Protein AF-A0A2W6B687-F1 (afdb_monomer)

Mean predicted aligned error: 16.8 Å

Sequence (85 aa):
MAGPKHPRVQYRCSFCGKSQDQVHGLIAGPGGVYICDECIELCREIIAEELSASAAKRPQIPKVPNTSAGHGTAESAGSSGGRGI

Structure (mmCIF, N/CA/C/O backbone):
data_AF-A0A2W6B687-F1
#
_entry.id   AF-A0A2W6B687-F1
#
loop_
_atom_site.group_PDB
_atom_site.id
_atom_site.type_symbol
_atom_site.label_atom_id
_atom_site.label_alt_id
_atom_site.label_comp_id
_atom_site.label_asym_id
_atom_site.label_entity_id
_atom_site.label_seq_id
_atom_site.pdbx_PDB_ins_code
_atom_site.Cartn_x
_atom_site.Cartn_y
_atom_site.Cartn_z
_atom_site.occupancy
_atom_site.B_iso_or_equiv
_atom_site.auth_seq_id
_atom_site.auth_comp_id
_atom_site.auth_asym_id
_atom_site.auth_atom_id
_atom_site.pdbx_PDB_model_num
ATOM 1 N N . MET A 1 1 ? 12.939 -20.648 -33.784 1.00 53.97 1 MET A N 1
ATOM 2 C CA . MET A 1 1 ? 13.001 -19.170 -33.813 1.00 53.97 1 MET A CA 1
ATOM 3 C C . MET A 1 1 ? 12.577 -18.667 -32.437 1.00 53.97 1 MET A C 1
ATOM 5 O O . MET A 1 1 ? 11.425 -18.856 -32.076 1.00 53.97 1 MET A O 1
ATOM 9 N N . ALA A 1 2 ? 13.506 -18.172 -31.614 1.00 57.28 2 ALA A N 1
ATOM 10 C CA . ALA A 1 2 ? 13.193 -17.692 -30.265 1.00 57.28 2 ALA A CA 1
ATOM 11 C C . ALA A 1 2 ? 12.689 -16.241 -30.348 1.00 57.28 2 ALA A C 1
ATOM 13 O O . ALA A 1 2 ? 13.407 -15.375 -30.837 1.00 57.28 2 ALA A O 1
ATOM 14 N N . GLY A 1 3 ? 11.441 -16.007 -29.932 1.00 54.00 3 GLY A N 1
ATOM 15 C CA . GLY A 1 3 ? 10.802 -14.688 -29.944 1.00 54.00 3 GLY A CA 1
ATOM 16 C C . GLY A 1 3 ? 11.462 -13.671 -28.998 1.00 54.00 3 GLY A C 1
ATOM 17 O O . GLY A 1 3 ? 12.268 -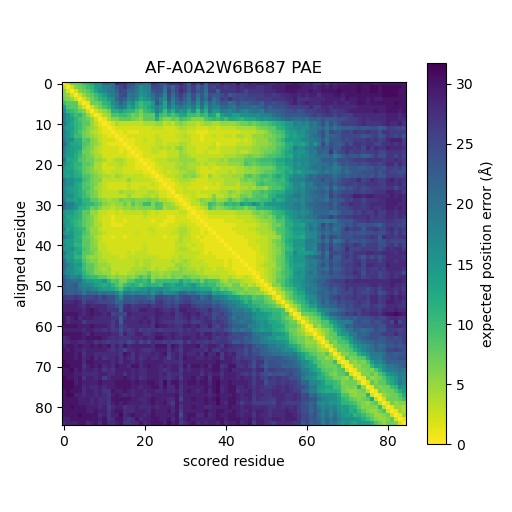14.052 -28.143 1.00 54.00 3 GLY A O 1
ATOM 18 N N . PRO A 1 4 ? 11.118 -12.376 -29.129 1.00 64.75 4 PRO A N 1
ATOM 19 C CA . PRO A 1 4 ? 11.715 -11.303 -28.345 1.00 64.75 4 PRO A CA 1
ATOM 20 C C . PRO A 1 4 ? 11.338 -11.476 -26.872 1.00 64.75 4 PRO A C 1
ATOM 22 O O . PRO A 1 4 ? 10.183 -11.316 -26.475 1.00 64.75 4 PRO A O 1
ATOM 25 N N . LYS A 1 5 ? 12.319 -11.838 -26.042 1.00 54.22 5 LYS A N 1
ATOM 26 C CA . LYS A 1 5 ? 12.141 -11.901 -24.592 1.00 54.22 5 LYS A CA 1
ATOM 27 C C . LYS A 1 5 ? 12.094 -10.470 -24.072 1.00 54.22 5 LYS A C 1
ATOM 29 O O . LYS A 1 5 ? 13.130 -9.840 -23.892 1.00 54.22 5 LYS A O 1
ATOM 34 N N . HIS A 1 6 ? 10.880 -9.957 -23.886 1.00 65.12 6 HIS A N 1
ATOM 35 C CA . HIS A 1 6 ? 10.645 -8.698 -23.190 1.00 65.12 6 HIS A CA 1
ATOM 36 C C . HIS A 1 6 ? 11.425 -8.722 -21.864 1.00 65.12 6 HIS A C 1
ATOM 38 O O . HIS A 1 6 ? 11.293 -9.710 -21.130 1.00 65.12 6 HIS A O 1
ATOM 44 N N . PRO A 1 7 ? 12.252 -7.707 -21.554 1.00 58.03 7 PRO A N 1
ATOM 45 C CA . PRO A 1 7 ? 12.906 -7.622 -20.257 1.00 58.03 7 PRO A CA 1
ATOM 46 C C . PRO A 1 7 ? 11.800 -7.513 -19.208 1.00 58.03 7 PRO A C 1
ATOM 48 O O . PRO A 1 7 ? 11.120 -6.497 -19.106 1.00 58.03 7 PRO A O 1
ATOM 51 N N . ARG A 1 8 ? 11.547 -8.613 -18.496 1.00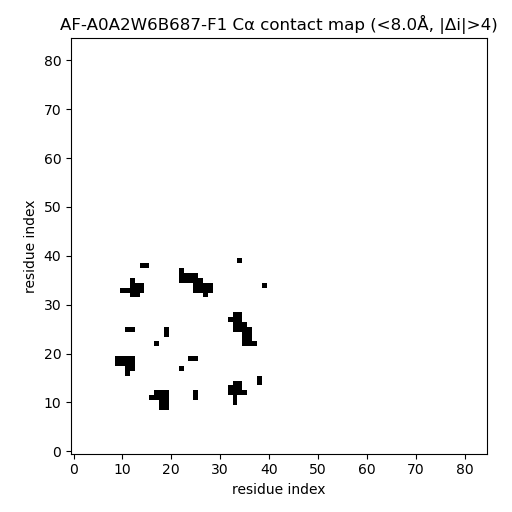 64.50 8 ARG A N 1
ATOM 52 C CA . ARG A 1 8 ? 10.494 -8.719 -17.483 1.00 64.50 8 ARG A CA 1
ATOM 53 C C . ARG A 1 8 ? 10.900 -7.795 -16.337 1.00 64.50 8 ARG A C 1
ATOM 55 O O . ARG A 1 8 ? 11.701 -8.193 -15.493 1.00 64.50 8 ARG A O 1
ATOM 62 N N . VAL A 1 9 ? 10.423 -6.551 -16.348 1.00 67.56 9 VAL A N 1
ATOM 63 C CA . VAL A 1 9 ?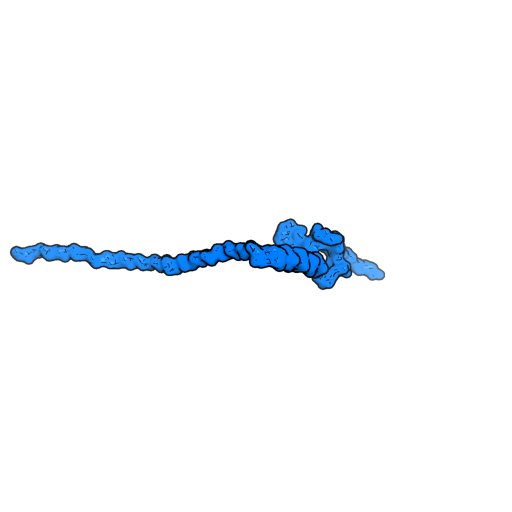 10.597 -5.629 -15.224 1.00 67.56 9 VAL A CA 1
ATOM 64 C C . VAL A 1 9 ? 9.898 -6.273 -14.033 1.00 67.56 9 VAL A C 1
ATOM 66 O O . VAL A 1 9 ? 8.676 -6.346 -13.970 1.00 67.56 9 VAL A O 1
ATOM 69 N N . GLN A 1 10 ? 10.698 -6.851 -13.140 1.00 77.50 10 GLN A N 1
ATOM 70 C CA . GLN A 1 10 ? 10.212 -7.602 -11.993 1.00 77.50 10 GLN A CA 1
ATOM 71 C C . GLN A 1 10 ? 9.857 -6.620 -10.883 1.00 77.50 10 GLN A C 1
ATOM 73 O O . GLN A 1 10 ? 10.712 -6.254 -10.075 1.00 77.50 10 GLN A O 1
ATOM 78 N N . TYR A 1 11 ? 8.601 -6.182 -10.858 1.00 86.94 11 TYR A N 1
ATOM 79 C CA . TYR A 1 11 ? 8.075 -5.398 -9.747 1.00 86.94 11 TYR A CA 1
ATOM 80 C C . TYR A 1 11 ? 8.010 -6.266 -8.490 1.00 86.94 11 TYR A C 1
ATOM 82 O O . TYR A 1 11 ? 7.570 -7.418 -8.540 1.00 86.94 11 TYR A O 1
ATOM 90 N N . ARG A 1 12 ? 8.490 -5.722 -7.370 1.00 91.94 12 ARG A N 1
ATOM 91 C CA . ARG A 1 12 ? 8.568 -6.421 -6.084 1.00 91.94 12 ARG A CA 1
ATOM 92 C C . ARG A 1 12 ? 7.916 -5.593 -4.998 1.00 91.94 12 ARG A C 1
ATOM 94 O O . ARG A 1 12 ? 8.120 -4.384 -4.956 1.00 91.94 12 ARG A O 1
ATOM 101 N N . CYS A 1 13 ? 7.185 -6.254 -4.110 1.00 93.94 13 CYS A N 1
ATOM 102 C CA . CYS A 1 13 ? 6.627 -5.627 -2.922 1.00 93.94 13 CYS A CA 1
ATOM 103 C C . CYS A 1 13 ? 7.751 -5.097 -2.023 1.00 93.94 13 CYS A C 1
ATOM 105 O O . CYS A 1 13 ? 8.685 -5.828 -1.691 1.00 93.94 13 CYS A O 1
ATOM 107 N N . SER A 1 14 ? 7.640 -3.842 -1.595 1.00 93.19 14 SER A N 1
ATOM 108 C CA . SER A 1 14 ? 8.607 -3.190 -0.710 1.00 93.19 14 SER A CA 1
ATOM 109 C C . SER A 1 14 ? 8.571 -3.731 0.726 1.00 93.19 14 SER A C 1
ATOM 111 O O . SER A 1 14 ? 9.521 -3.513 1.468 1.00 93.19 14 SER A O 1
ATOM 113 N N . PHE A 1 15 ? 7.505 -4.439 1.115 1.00 93.19 15 PHE A N 1
ATOM 114 C CA . PHE A 1 15 ? 7.316 -4.964 2.472 1.00 93.19 15 PHE A CA 1
ATOM 115 C C . PHE A 1 15 ? 7.773 -6.421 2.617 1.00 93.19 15 PHE A C 1
ATOM 117 O O . PHE A 1 15 ? 8.551 -6.734 3.509 1.00 93.19 15 PHE A O 1
ATOM 124 N N . CYS A 1 16 ? 7.317 -7.315 1.733 1.00 94.12 16 CYS A N 1
ATOM 125 C CA . CYS A 1 16 ? 7.636 -8.749 1.801 1.00 94.12 16 CYS A CA 1
ATOM 126 C C . CYS A 1 16 ? 8.678 -9.211 0.770 1.00 94.12 16 CYS A C 1
ATOM 128 O O . CYS A 1 16 ? 9.145 -10.345 0.836 1.00 94.12 16 CYS A O 1
ATOM 130 N N . GLY A 1 17 ? 9.025 -8.374 -0.216 1.00 91.19 17 GLY A N 1
ATOM 131 C CA . GLY A 1 17 ? 9.999 -8.705 -1.262 1.00 91.19 17 GLY A CA 1
ATOM 132 C C . GLY A 1 17 ? 9.496 -9.642 -2.369 1.00 91.19 17 GLY A C 1
ATOM 133 O O . GLY A 1 17 ? 10.250 -9.904 -3.310 1.00 91.19 17 GLY A O 1
ATOM 134 N N . LYS A 1 18 ? 8.246 -10.128 -2.295 1.00 92.00 18 LYS A N 1
ATOM 135 C CA . LYS A 1 18 ? 7.633 -11.002 -3.312 1.00 92.00 18 LYS A CA 1
ATOM 136 C C . LYS A 1 18 ? 7.502 -10.284 -4.659 1.00 92.00 18 LYS A C 1
ATOM 138 O O . LYS A 1 18 ? 7.214 -9.083 -4.696 1.00 92.00 18 LYS A O 1
ATOM 143 N N . SER A 1 19 ? 7.716 -11.009 -5.758 1.00 91.62 19 SER A N 1
ATOM 144 C CA . SER A 1 19 ? 7.516 -10.474 -7.113 1.00 91.62 19 SER A CA 1
ATOM 145 C C . SER A 1 19 ? 6.039 -10.448 -7.511 1.00 91.62 19 SER A C 1
ATOM 147 O O . SER A 1 19 ? 5.211 -11.120 -6.899 1.00 91.62 19 SER A O 1
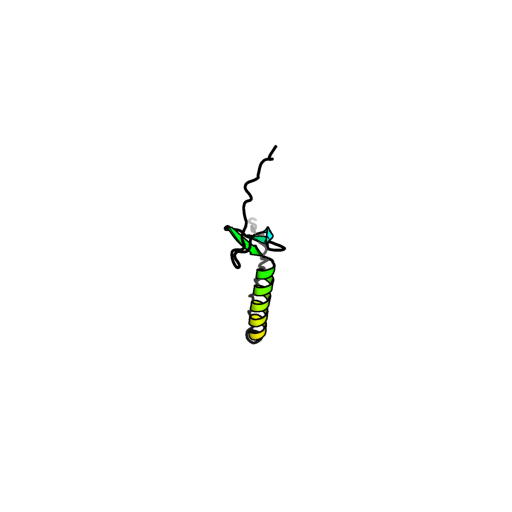ATOM 149 N N . GLN A 1 20 ? 5.713 -9.694 -8.563 1.00 88.38 20 GLN A N 1
ATOM 150 C CA . GLN A 1 20 ? 4.355 -9.603 -9.107 1.00 88.38 20 GLN A CA 1
ATOM 151 C C . GLN A 1 20 ? 3.750 -10.971 -9.478 1.00 88.38 20 GLN A C 1
ATOM 153 O O . GLN A 1 20 ? 2.555 -11.153 -9.304 1.00 88.38 20 GLN A O 1
ATOM 158 N N . ASP A 1 21 ? 4.555 -11.940 -9.932 1.00 88.94 21 ASP A N 1
ATOM 159 C CA . ASP A 1 21 ? 4.086 -13.301 -10.244 1.00 88.94 21 ASP A CA 1
ATOM 160 C C . ASP A 1 21 ? 3.776 -14.152 -8.992 1.00 88.94 21 ASP A C 1
ATOM 162 O O . ASP A 1 21 ? 3.131 -15.192 -9.098 1.00 88.94 21 ASP A O 1
ATOM 166 N N . GLN A 1 22 ? 4.262 -13.755 -7.809 1.00 89.44 22 GLN A N 1
ATOM 167 C CA . GLN A 1 22 ? 4.087 -14.501 -6.554 1.00 89.44 22 GLN A CA 1
ATOM 168 C C . GLN A 1 22 ? 2.886 -14.035 -5.722 1.00 89.44 22 GLN A C 1
ATOM 170 O O . GLN A 1 22 ? 2.612 -14.628 -4.679 1.00 89.44 22 GLN A O 1
ATOM 175 N N . VAL A 1 23 ? 2.214 -12.960 -6.129 1.00 92.00 23 VAL A N 1
ATOM 176 C CA . VAL A 1 23 ? 1.109 -12.340 -5.385 1.00 92.00 23 VAL A CA 1
ATOM 177 C C . VAL A 1 23 ? -0.106 -12.189 -6.292 1.00 92.00 23 VAL A C 1
ATOM 179 O O . VAL A 1 23 ? 0.034 -12.095 -7.510 1.00 92.00 23 VAL A O 1
ATOM 182 N N . HIS A 1 24 ? -1.305 -12.166 -5.713 1.00 89.69 24 HIS A N 1
ATOM 183 C CA . HIS A 1 24 ? -2.537 -12.002 -6.489 1.00 89.69 24 HIS A CA 1
ATOM 184 C C . HIS A 1 24 ? -2.688 -10.570 -7.013 1.00 89.69 24 HIS A C 1
ATOM 186 O O . HIS A 1 24 ? -3.214 -10.357 -8.108 1.00 89.69 24 HIS A O 1
ATOM 192 N N . GLY A 1 25 ? -2.207 -9.584 -6.255 1.00 89.50 25 GLY A N 1
ATOM 193 C CA . GLY A 1 25 ? -2.203 -8.184 -6.653 1.00 89.50 25 GLY A CA 1
ATOM 194 C C . GLY A 1 25 ? -0.982 -7.439 -6.129 1.00 89.50 25 GLY A C 1
ATOM 195 O O . GLY A 1 25 ? -0.568 -7.617 -4.986 1.00 89.50 25 GLY A O 1
ATOM 196 N N . LEU A 1 26 ? -0.421 -6.564 -6.967 1.00 93.75 26 LEU A N 1
ATOM 197 C CA . LEU A 1 26 ? 0.646 -5.635 -6.600 1.00 93.75 26 LEU A CA 1
ATOM 198 C C . LEU A 1 26 ? 0.237 -4.215 -7.006 1.00 93.75 26 LEU A C 1
ATOM 200 O O . LEU A 1 26 ? 0.005 -3.943 -8.183 1.00 93.75 26 LEU A O 1
ATOM 204 N N . ILE A 1 27 ? 0.147 -3.316 -6.030 1.00 92.88 27 ILE A N 1
ATOM 205 C CA . ILE A 1 27 ? -0.244 -1.919 -6.209 1.00 92.88 27 ILE A CA 1
ATOM 206 C C . ILE A 1 27 ? 1.021 -1.058 -6.247 1.00 92.88 27 ILE A C 1
ATOM 208 O O . ILE A 1 27 ? 1.857 -1.144 -5.347 1.00 92.88 27 ILE A O 1
ATOM 212 N N . ALA A 1 28 ? 1.150 -0.217 -7.276 1.00 92.62 28 ALA A N 1
ATOM 213 C CA . ALA A 1 28 ? 2.221 0.770 -7.399 1.00 92.62 28 ALA A CA 1
ATOM 214 C C . ALA A 1 28 ? 1.771 2.130 -6.841 1.00 92.62 28 ALA A C 1
ATOM 216 O O . ALA A 1 28 ? 0.733 2.659 -7.242 1.00 92.62 28 ALA A O 1
ATOM 217 N N . GLY A 1 29 ? 2.556 2.693 -5.927 1.00 88.69 29 GLY A N 1
ATOM 218 C CA . GLY A 1 29 ? 2.349 4.015 -5.344 1.00 88.69 29 GLY A CA 1
ATOM 219 C C . GLY A 1 29 ? 3.297 5.082 -5.912 1.00 88.69 29 GLY A C 1
ATOM 220 O O . GLY A 1 29 ? 4.328 4.758 -6.516 1.00 88.69 29 GLY A O 1
ATOM 221 N N . PRO A 1 30 ? 2.985 6.375 -5.707 1.00 89.94 30 PRO A N 1
ATOM 222 C CA . PRO A 1 30 ? 3.905 7.463 -6.029 1.00 89.94 30 PRO A CA 1
ATOM 223 C C . PRO A 1 30 ? 5.208 7.318 -5.226 1.00 89.94 30 PRO A C 1
ATOM 225 O O . PRO A 1 30 ? 5.194 6.904 -4.070 1.00 89.94 30 PRO A O 1
ATOM 228 N N . GLY A 1 31 ? 6.346 7.647 -5.842 1.00 86.00 31 GLY A N 1
ATOM 229 C CA . GLY A 1 31 ? 7.664 7.502 -5.208 1.00 86.00 31 GLY A CA 1
ATOM 230 C C . GLY A 1 31 ? 8.292 6.106 -5.319 1.00 86.00 31 GLY A C 1
ATOM 231 O O . GLY A 1 31 ? 9.287 5.844 -4.653 1.00 86.00 31 GLY A O 1
ATOM 232 N N . GLY A 1 32 ? 7.751 5.216 -6.160 1.00 87.38 32 GLY A N 1
ATOM 233 C CA . GLY A 1 32 ? 8.365 3.908 -6.432 1.00 87.38 32 GLY A CA 1
ATOM 234 C C . GLY A 1 32 ? 8.164 2.878 -5.318 1.00 87.38 32 GLY A C 1
ATOM 235 O O . GLY A 1 32 ? 8.955 1.946 -5.193 1.00 87.38 32 GLY A O 1
ATOM 236 N N . VAL A 1 33 ? 7.116 3.049 -4.511 1.00 92.00 33 VAL A N 1
ATOM 237 C CA . VAL A 1 33 ? 6.720 2.103 -3.463 1.00 92.00 33 VAL A CA 1
ATOM 238 C C . VAL A 1 33 ? 5.723 1.103 -4.038 1.00 92.00 33 VAL A C 1
ATOM 240 O O . VAL A 1 33 ? 4.812 1.488 -4.771 1.00 92.00 33 VAL A O 1
ATOM 243 N N . TYR A 1 34 ? 5.867 -0.171 -3.680 1.00 94.19 34 TYR A N 1
ATOM 244 C CA . TYR A 1 34 ? 4.971 -1.235 -4.127 1.00 94.19 34 TYR A CA 1
ATOM 245 C C . TYR A 1 34 ? 4.466 -2.040 -2.935 1.00 94.19 34 TYR A C 1
ATOM 247 O O . TYR A 1 34 ? 5.243 -2.391 -2.045 1.00 94.19 34 TYR A O 1
ATOM 255 N N . ILE A 1 35 ? 3.179 -2.376 -2.931 1.00 94.75 35 ILE A N 1
ATOM 256 C CA . ILE A 1 35 ? 2.552 -3.169 -1.867 1.00 94.75 35 ILE A CA 1
ATOM 257 C C . ILE A 1 35 ? 1.675 -4.271 -2.464 1.00 94.75 35 ILE A C 1
ATOM 259 O O . ILE A 1 35 ? 0.982 -4.034 -3.451 1.00 94.75 35 ILE A O 1
ATOM 263 N N . CYS A 1 36 ? 1.729 -5.481 -1.904 1.00 95.88 36 CYS A N 1
ATOM 264 C CA . CYS A 1 36 ? 0.905 -6.609 -2.348 1.00 95.88 36 CYS A CA 1
ATOM 265 C C . CYS A 1 36 ? -0.346 -6.808 -1.483 1.00 95.88 36 CYS A C 1
ATOM 267 O O . CYS A 1 36 ? -0.427 -6.263 -0.382 1.00 95.88 36 CYS A O 1
ATOM 269 N N . ASP A 1 37 ? -1.296 -7.607 -1.975 1.00 94.44 37 ASP A N 1
ATOM 270 C CA . ASP A 1 37 ? -2.564 -7.913 -1.297 1.00 94.44 37 ASP A CA 1
ATOM 271 C C . ASP A 1 37 ? -2.367 -8.505 0.112 1.00 94.44 37 ASP A C 1
ATOM 273 O O . ASP A 1 37 ? -2.884 -7.949 1.077 1.00 94.44 37 ASP A O 1
ATOM 277 N N . GLU A 1 38 ? -1.515 -9.521 0.254 1.00 95.00 38 GLU A N 1
ATOM 278 C CA . GLU A 1 38 ? -1.209 -10.151 1.546 1.00 95.00 38 GLU A CA 1
ATOM 279 C C . GLU A 1 38 ? -0.647 -9.148 2.573 1.00 95.00 38 GLU A C 1
ATOM 281 O O . GLU A 1 38 ? -1.042 -9.139 3.736 1.00 95.00 38 GLU A O 1
ATOM 286 N N . CYS A 1 39 ? 0.235 -8.230 2.150 1.00 95.88 39 CYS A N 1
ATOM 287 C CA . CYS A 1 39 ? 0.749 -7.192 3.045 1.00 95.88 39 CYS A CA 1
ATOM 288 C C . CYS A 1 39 ? -0.346 -6.208 3.473 1.00 95.88 39 CYS A C 1
ATOM 290 O O . CYS A 1 39 ? -0.293 -5.704 4.591 1.00 95.88 39 CYS A O 1
ATOM 292 N N . ILE A 1 40 ? -1.335 -5.933 2.617 1.00 94.38 40 ILE A N 1
ATOM 293 C CA . ILE A 1 40 ? -2.472 -5.078 2.978 1.00 94.38 40 ILE A CA 1
ATOM 294 C C . ILE A 1 40 ? -3.329 -5.754 4.048 1.00 94.38 40 ILE A C 1
ATOM 296 O O . ILE A 1 40 ? -3.750 -5.076 4.983 1.00 94.38 40 ILE A O 1
ATOM 300 N N . GLU A 1 41 ? -3.593 -7.053 3.928 1.00 94.19 41 GLU A N 1
ATOM 301 C CA . GLU A 1 41 ? -4.371 -7.806 4.920 1.00 94.19 41 GLU A CA 1
ATOM 302 C C . GLU A 1 41 ? -3.667 -7.834 6.275 1.00 94.19 41 GLU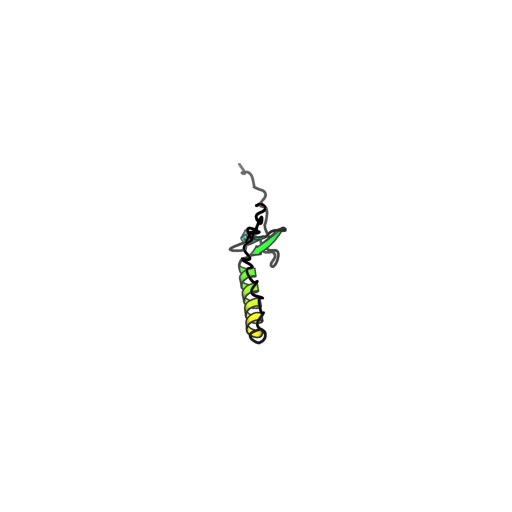 A C 1
ATOM 304 O O . GLU A 1 41 ? -4.255 -7.404 7.267 1.00 94.19 41 GLU A O 1
ATOM 309 N N . LEU A 1 42 ? -2.375 -8.169 6.291 1.00 93.69 42 LEU A N 1
ATOM 310 C CA . LEU A 1 42 ? -1.572 -8.146 7.514 1.00 93.69 42 LEU A CA 1
ATOM 311 C C . LEU A 1 42 ? -1.551 -6.752 8.155 1.00 93.69 42 LEU A C 1
ATOM 313 O O . LEU A 1 42 ? -1.765 -6.610 9.358 1.00 93.69 42 LEU A O 1
ATOM 317 N N . CYS A 1 43 ? -1.345 -5.694 7.362 1.00 93.31 43 CYS A N 1
ATOM 318 C CA . CYS A 1 43 ? -1.408 -4.327 7.878 1.00 93.31 43 CYS A CA 1
ATOM 319 C C . CYS A 1 43 ? -2.798 -3.984 8.432 1.00 93.31 43 CYS A C 1
ATOM 321 O O . CYS A 1 43 ? -2.884 -3.301 9.451 1.00 93.31 43 CYS A O 1
ATOM 323 N N . ARG A 1 44 ? -3.885 -4.440 7.795 1.00 92.38 44 ARG A N 1
ATOM 324 C CA . ARG A 1 44 ? -5.255 -4.213 8.282 1.00 92.38 44 ARG A CA 1
ATOM 325 C C . ARG A 1 44 ? -5.498 -4.890 9.624 1.00 92.38 44 ARG A C 1
ATOM 327 O O . ARG A 1 44 ? -6.100 -4.252 10.480 1.00 92.38 44 ARG A O 1
ATOM 334 N N . GLU A 1 45 ? -5.037 -6.124 9.810 1.00 93.12 45 GLU A N 1
ATOM 335 C CA . GLU A 1 45 ? -5.177 -6.854 11.077 1.00 93.12 45 GLU A CA 1
ATOM 336 C C . GLU A 1 45 ? -4.444 -6.139 12.215 1.00 93.12 45 GLU A C 1
ATOM 338 O O . GLU A 1 45 ? -5.052 -5.844 13.243 1.00 93.12 45 GLU A O 1
ATOM 343 N N . ILE A 1 46 ? -3.186 -5.749 11.989 1.00 91.81 46 ILE A N 1
ATOM 344 C CA . ILE A 1 46 ? -2.379 -5.011 12.973 1.00 91.81 46 ILE A CA 1
ATOM 345 C C . ILE A 1 46 ? -3.056 -3.680 13.345 1.00 91.81 46 ILE A C 1
ATOM 347 O O . ILE A 1 46 ? -3.177 -3.339 14.519 1.00 91.81 46 ILE A O 1
ATOM 351 N N . ILE A 1 47 ? -3.544 -2.925 12.354 1.00 89.75 47 ILE A N 1
ATOM 352 C CA . ILE A 1 47 ? -4.230 -1.644 12.591 1.00 89.75 47 ILE A CA 1
ATOM 353 C C . ILE A 1 47 ? -5.564 -1.851 13.322 1.00 89.75 47 ILE A C 1
ATOM 355 O O . ILE A 1 47 ? -5.928 -1.042 14.177 1.00 89.75 47 ILE A O 1
ATOM 359 N N . ALA A 1 48 ? -6.318 -2.898 12.984 1.00 88.19 48 ALA A N 1
ATOM 360 C CA . ALA A 1 48 ? -7.586 -3.209 13.634 1.00 88.19 48 ALA A CA 1
ATOM 361 C C . ALA A 1 48 ? -7.385 -3.582 15.108 1.00 88.19 48 ALA A C 1
ATOM 363 O O . ALA A 1 48 ? -8.144 -3.106 15.954 1.00 88.19 48 ALA A O 1
ATOM 364 N N . GLU A 1 49 ? -6.346 -4.361 15.420 1.00 84.31 49 GLU A N 1
ATOM 365 C CA . GLU A 1 49 ? -5.958 -4.683 16.794 1.00 84.31 49 GLU A CA 1
ATOM 366 C C . GLU A 1 49 ? -5.618 -3.404 17.576 1.00 84.31 49 GLU A C 1
ATOM 368 O O . GLU A 1 49 ? -6.235 -3.138 18.611 1.00 8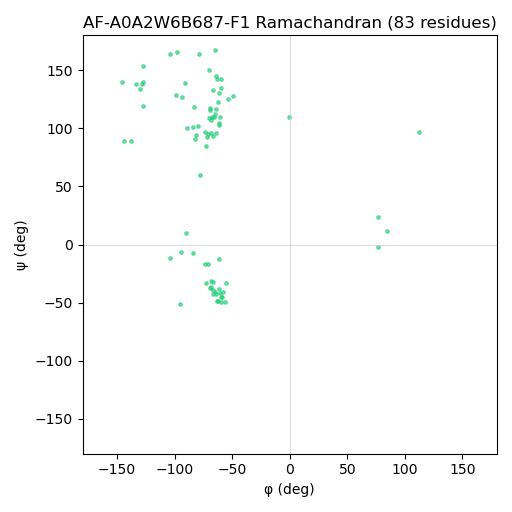4.31 49 GLU A O 1
ATOM 373 N N . GLU A 1 50 ? -4.772 -2.532 17.021 1.00 79.19 50 GLU A N 1
ATOM 374 C CA . GLU A 1 50 ? -4.404 -1.241 17.624 1.00 79.19 50 GLU A CA 1
ATOM 375 C C . GLU A 1 50 ? -5.610 -0.304 17.832 1.00 79.19 50 GLU A C 1
ATOM 377 O O . GLU A 1 50 ? -5.741 0.335 18.881 1.00 79.19 50 GLU A O 1
ATOM 382 N N . LEU A 1 51 ? -6.532 -0.223 16.865 1.00 73.06 51 LEU A N 1
ATOM 383 C CA . LEU A 1 51 ? -7.761 0.576 16.971 1.00 73.06 51 LEU A CA 1
ATOM 384 C C . LEU A 1 51 ? -8.732 0.004 18.009 1.00 73.06 51 LEU A C 1
ATOM 386 O O . LEU A 1 51 ? -9.397 0.771 18.708 1.00 73.06 51 LEU A O 1
ATOM 390 N N . SER A 1 52 ? -8.808 -1.323 18.125 1.00 64.75 52 SER A N 1
ATOM 391 C CA . SER A 1 52 ? -9.632 -2.005 19.126 1.00 64.75 52 SER A CA 1
ATOM 392 C C . SER A 1 52 ? -9.078 -1.817 20.544 1.00 64.75 52 SER A C 1
ATOM 394 O O . SER A 1 52 ? -9.847 -1.535 21.465 1.00 64.75 52 SER A O 1
ATOM 396 N N . ALA A 1 53 ? -7.750 -1.824 20.707 1.00 58.28 53 ALA A N 1
ATOM 397 C CA . ALA A 1 53 ? -7.068 -1.459 21.948 1.00 58.28 53 ALA A CA 1
ATOM 398 C C . ALA A 1 53 ? -7.204 0.048 22.254 1.00 58.28 53 ALA A C 1
ATOM 400 O O . ALA A 1 53 ? -7.320 0.464 23.409 1.00 58.28 53 ALA A O 1
ATOM 401 N N . SER A 1 54 ? -7.281 0.874 21.209 1.00 50.94 54 SER A N 1
ATOM 402 C CA . SER A 1 54 ? -7.453 2.329 21.279 1.00 50.94 54 SER A CA 1
ATOM 403 C C . SER A 1 54 ? -8.910 2.802 21.273 1.00 50.94 54 SER A C 1
ATOM 405 O O . SER A 1 54 ? -9.149 4.010 21.242 1.00 50.94 54 SER A O 1
ATOM 407 N N . ALA A 1 55 ? -9.914 1.929 21.409 1.00 50.16 55 ALA A N 1
ATOM 408 C CA . ALA A 1 55 ? -11.293 2.369 21.663 1.00 50.16 55 ALA A CA 1
ATOM 409 C C . ALA A 1 55 ? -11.430 3.149 22.998 1.00 50.16 55 ALA A C 1
ATOM 411 O O . ALA A 1 55 ? -12.422 3.846 23.210 1.00 50.16 55 ALA A O 1
ATOM 412 N N . ALA A 1 56 ? -10.400 3.120 23.859 1.00 51.50 56 ALA A N 1
ATOM 413 C CA . ALA A 1 56 ? -10.237 4.005 25.018 1.00 51.50 56 ALA A CA 1
ATOM 414 C C . ALA A 1 56 ? -9.594 5.384 24.705 1.00 51.50 56 ALA A C 1
ATOM 416 O O . ALA A 1 56 ? -9.575 6.269 25.562 1.00 51.50 56 ALA A O 1
ATOM 417 N N . LYS A 1 57 ? -9.102 5.627 23.484 1.00 48.09 57 LYS A N 1
ATOM 418 C CA . LYS A 1 57 ? -8.664 6.943 22.985 1.00 48.09 57 LYS A CA 1
ATOM 419 C C . LYS A 1 57 ? -9.136 7.152 21.545 1.00 48.09 57 LYS A C 1
ATOM 421 O O . LYS A 1 57 ? -8.425 6.900 20.580 1.00 48.09 57 LYS A O 1
ATOM 426 N N . ARG A 1 58 ? -10.342 7.701 21.401 1.00 45.28 58 ARG A N 1
ATOM 427 C CA . ARG A 1 58 ? -10.859 8.185 20.115 1.00 45.28 58 ARG A CA 1
ATOM 428 C C . ARG A 1 58 ? -9.868 9.180 19.472 1.00 45.28 58 ARG A C 1
ATOM 430 O O . ARG A 1 58 ? -9.596 10.208 20.099 1.00 45.28 58 ARG A O 1
ATOM 437 N N . PRO A 1 59 ? -9.408 8.972 18.222 1.00 58.81 59 PRO A N 1
ATOM 438 C CA . PRO A 1 59 ? -8.796 10.040 17.448 1.00 58.81 59 PRO A CA 1
ATOM 439 C C . PRO A 1 59 ? -9.913 11.019 17.087 1.00 58.81 59 PRO A C 1
ATOM 441 O O . PRO A 1 59 ? -10.817 10.711 16.307 1.00 58.81 59 PRO A O 1
ATOM 444 N N . GLN A 1 60 ? -9.899 12.191 17.715 1.00 54.66 60 GLN A N 1
ATOM 445 C CA . GLN A 1 60 ? -10.757 13.296 17.315 1.00 54.66 60 GLN A CA 1
ATOM 446 C C . GLN A 1 60 ? -10.220 13.844 15.998 1.00 54.66 60 GLN A C 1
ATOM 448 O O . GLN A 1 60 ? -9.326 14.682 16.001 1.00 54.66 60 GLN A O 1
ATOM 453 N N . ILE A 1 61 ? -10.742 13.351 14.875 1.00 66.00 61 ILE A N 1
ATOM 454 C CA . ILE A 1 61 ? -10.534 13.986 13.574 1.00 66.00 61 ILE A CA 1
ATOM 455 C C . ILE A 1 61 ? -11.228 15.354 13.661 1.00 66.00 61 ILE A C 1
ATOM 457 O O . ILE A 1 61 ? -12.458 15.386 13.800 1.00 66.00 61 ILE A O 1
ATOM 461 N N . PRO A 1 62 ? -10.493 16.483 13.638 1.00 65.06 62 PRO A N 1
ATOM 462 C CA . PRO A 1 62 ? -11.112 17.796 13.692 1.00 65.06 62 PRO A CA 1
ATOM 463 C C . PRO A 1 62 ? -11.966 17.965 12.437 1.00 65.06 62 PRO A C 1
ATOM 465 O O . PRO A 1 62 ? -11.456 17.930 11.317 1.00 65.06 62 PRO A O 1
ATOM 468 N N . LYS A 1 63 ? -13.283 18.111 12.614 1.00 58.84 63 LYS A N 1
ATOM 469 C CA . LYS A 1 63 ? -14.180 18.496 11.522 1.00 58.84 63 LYS A CA 1
ATOM 47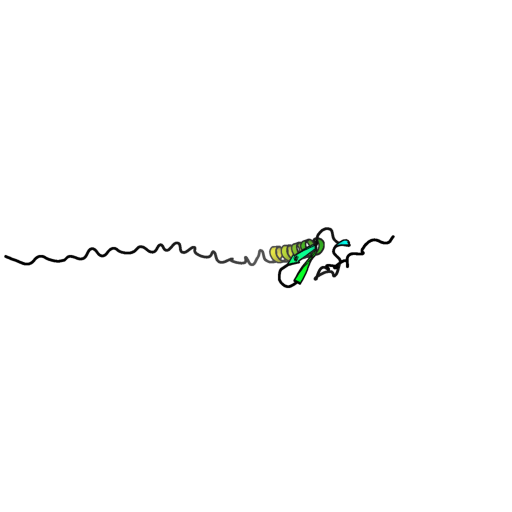0 C C . LYS A 1 63 ? -13.725 19.867 11.039 1.00 58.84 63 LYS A C 1
ATOM 472 O O . LYS A 1 63 ? -13.857 20.844 11.771 1.00 58.84 63 LYS A O 1
ATOM 477 N N . VAL A 1 64 ? -13.156 19.921 9.838 1.00 64.12 64 VAL A N 1
ATOM 478 C CA . VAL A 1 64 ? -12.787 21.185 9.203 1.00 64.12 64 VAL A CA 1
ATOM 479 C C . VAL A 1 64 ? -14.064 22.008 8.991 1.00 64.12 64 VAL A C 1
ATOM 481 O O . VAL A 1 64 ? -15.010 21.507 8.379 1.00 64.12 64 VAL A O 1
ATOM 484 N N . PRO A 1 65 ? -14.150 23.236 9.531 1.00 64.62 65 PRO A N 1
ATOM 485 C CA . PRO A 1 65 ? -15.279 24.110 9.2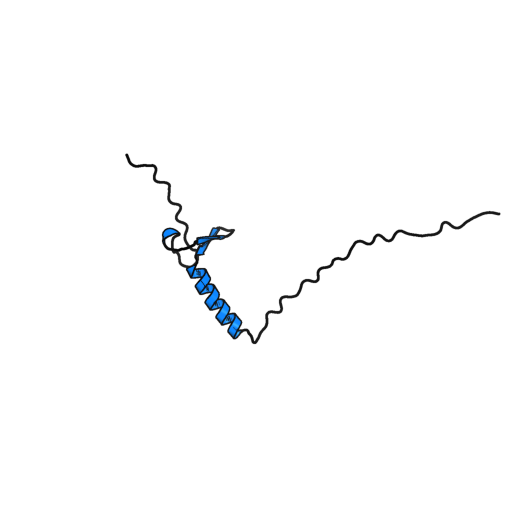67 1.00 64.62 65 PRO A CA 1
ATOM 486 C C . PRO A 1 65 ? -15.203 24.564 7.808 1.00 64.62 65 PRO A C 1
ATOM 488 O O . PRO A 1 65 ? -14.249 25.219 7.386 1.00 64.62 65 PRO A O 1
ATOM 491 N N . ASN A 1 66 ? -16.208 24.190 7.023 1.00 67.88 66 ASN A N 1
A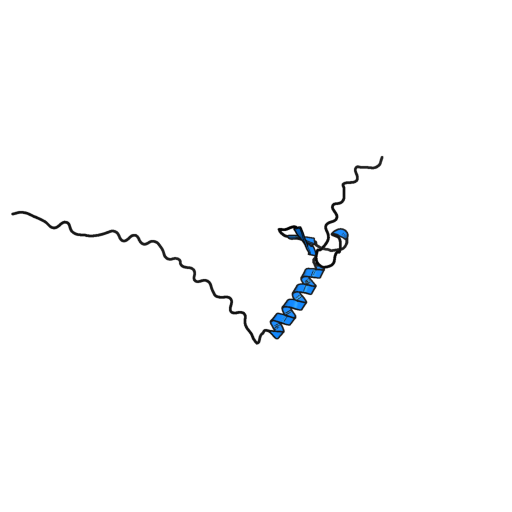TOM 492 C CA . ASN A 1 66 ? -16.400 24.701 5.677 1.00 67.88 66 ASN A CA 1
ATOM 493 C C . ASN A 1 66 ? -16.843 26.166 5.767 1.00 67.88 66 ASN A C 1
ATOM 495 O O . ASN A 1 66 ? -18.018 26.483 5.922 1.00 67.88 66 ASN A O 1
ATOM 499 N N . THR A 1 67 ? -15.889 27.087 5.668 1.00 61.09 67 THR A N 1
ATOM 500 C CA . THR A 1 67 ? -16.210 28.502 5.493 1.00 61.09 67 THR A CA 1
ATOM 501 C C . THR A 1 67 ? -16.724 28.735 4.072 1.00 61.09 67 THR A C 1
ATOM 503 O O . THR A 1 67 ? -15.992 29.093 3.155 1.00 61.09 67 THR A O 1
ATOM 506 N N . SER A 1 68 ? -18.022 28.523 3.865 1.00 65.19 68 SER A N 1
ATOM 507 C CA . SER A 1 68 ? -18.758 29.193 2.794 1.00 65.19 68 SER A CA 1
ATOM 508 C C . SER A 1 68 ? -19.064 30.628 3.240 1.00 65.19 68 SER A C 1
ATOM 510 O O . SER A 1 68 ? -20.224 31.011 3.386 1.00 65.19 68 SER A O 1
ATOM 512 N N . ALA A 1 69 ? -18.025 31.414 3.530 1.00 54.22 69 ALA A N 1
ATOM 513 C CA . ALA A 1 69 ? -18.160 32.852 3.707 1.00 54.22 69 ALA A CA 1
ATOM 514 C C . ALA A 1 69 ? -18.178 33.479 2.311 1.00 54.22 69 ALA A C 1
ATOM 516 O O . ALA A 1 69 ? -17.142 33.695 1.683 1.00 54.22 69 ALA A O 1
ATOM 517 N N . GLY A 1 70 ? -19.391 33.689 1.801 1.00 49.50 70 GLY A N 1
ATOM 518 C CA . GLY A 1 70 ? -19.628 34.451 0.588 1.00 49.50 70 GLY A CA 1
ATOM 519 C C . GLY A 1 70 ? -19.105 35.878 0.738 1.00 49.50 70 GLY A C 1
ATOM 520 O O . GLY A 1 70 ? -19.349 36.543 1.743 1.00 49.50 70 GLY A O 1
ATOM 521 N N . HIS A 1 71 ? -18.401 36.352 -0.286 1.00 46.75 71 HIS A N 1
ATOM 522 C CA . HIS A 1 71 ? -18.176 37.775 -0.501 1.00 46.75 71 HIS A CA 1
ATOM 523 C C . HIS A 1 71 ? -19.533 38.444 -0.761 1.00 46.75 71 HIS A C 1
ATOM 525 O O . HIS A 1 71 ? -20.041 38.420 -1.879 1.00 46.75 71 HIS A O 1
ATOM 531 N N . GLY A 1 72 ? -20.137 39.016 0.279 1.00 46.38 72 GLY A N 1
ATOM 532 C CA . GLY A 1 72 ? -21.199 40.005 0.142 1.00 46.38 72 GLY A CA 1
ATOM 533 C C . GLY A 1 72 ? -20.560 41.374 -0.055 1.00 46.38 72 GLY A C 1
ATOM 534 O O . GLY A 1 72 ? -20.075 41.974 0.901 1.00 46.38 72 GLY A O 1
ATOM 535 N N . THR A 1 73 ? -20.512 41.859 -1.291 1.00 55.12 73 THR A N 1
ATOM 536 C CA . THR A 1 73 ? -20.188 43.258 -1.576 1.00 55.12 73 THR A CA 1
ATOM 537 C C . THR A 1 73 ? -21.332 44.124 -1.056 1.00 55.12 73 THR A C 1
ATOM 539 O O . THR A 1 73 ? -22.437 44.079 -1.593 1.00 55.12 73 THR A O 1
ATOM 542 N N . ALA A 1 74 ? -21.089 44.882 0.011 1.00 59.34 74 ALA A N 1
ATOM 543 C CA . ALA A 1 74 ? -22.006 45.917 0.464 1.00 59.34 74 ALA A CA 1
ATOM 544 C C . ALA A 1 74 ? -22.009 47.055 -0.569 1.00 59.34 74 ALA A C 1
ATOM 546 O O . ALA A 1 74 ? -21.031 47.790 -0.695 1.00 59.34 74 ALA A O 1
ATOM 547 N N . GLU A 1 75 ? -23.095 47.166 -1.332 1.00 52.38 75 GLU A N 1
ATOM 548 C CA . GLU A 1 75 ? -23.381 48.324 -2.173 1.00 52.38 75 GLU A CA 1
ATOM 549 C C . GLU A 1 75 ? -23.703 49.527 -1.279 1.00 52.38 75 GLU A C 1
ATOM 551 O O . GLU A 1 75 ? -24.661 49.541 -0.504 1.00 52.38 75 GLU A O 1
ATOM 556 N N . SER A 1 76 ? -22.839 50.531 -1.369 1.00 59.62 76 SER A N 1
ATOM 557 C CA . SER A 1 76 ? -22.882 51.777 -0.621 1.00 59.62 76 SER A CA 1
ATOM 558 C C . SER A 1 76 ? -24.076 52.642 -1.036 1.00 59.62 76 SER A C 1
ATOM 560 O O . SER A 1 76 ? -23.985 53.437 -1.969 1.00 59.62 76 SER A O 1
ATOM 562 N N . ALA A 1 77 ? -25.187 52.555 -0.306 1.00 63.56 77 ALA A N 1
ATOM 563 C CA . ALA A 1 77 ? -26.204 53.601 -0.310 1.00 63.56 77 ALA A CA 1
ATOM 564 C C . ALA A 1 77 ? -25.743 54.746 0.613 1.00 63.56 77 ALA A C 1
ATOM 566 O O . ALA A 1 77 ? -25.806 54.637 1.837 1.00 63.56 77 ALA A O 1
ATOM 567 N N . GLY A 1 78 ? -25.238 55.833 0.023 1.00 58.12 78 GLY A N 1
ATOM 568 C CA . GLY A 1 78 ? -24.729 57.005 0.739 1.00 58.12 78 GLY A CA 1
ATOM 569 C C . GLY A 1 78 ? -25.039 58.312 0.010 1.00 58.12 78 GLY A C 1
ATOM 570 O O . GLY A 1 78 ? -24.253 58.775 -0.806 1.00 58.12 78 GLY A O 1
ATOM 571 N N . SER A 1 79 ? -26.210 58.865 0.325 1.00 63.91 79 SER A N 1
ATOM 572 C CA . SER A 1 79 ? -26.696 60.246 0.188 1.00 63.91 79 SER A CA 1
ATOM 573 C C . SER A 1 79 ? -25.762 61.319 -0.396 1.00 63.91 79 SER A C 1
ATOM 575 O O . SER A 1 79 ? -24.918 61.875 0.307 1.00 63.91 79 SER A O 1
ATOM 577 N N . SER A 1 80 ? -26.054 61.778 -1.613 1.00 71.00 80 SER A N 1
ATOM 578 C CA . SER A 1 80 ? -25.753 63.149 -2.041 1.00 71.00 80 SER A CA 1
ATOM 579 C C . SER A 1 80 ? -26.939 64.057 -1.690 1.00 71.00 80 SER A C 1
ATOM 581 O O . SER A 1 80 ? -27.974 64.069 -2.352 1.00 71.00 80 SER A O 1
ATOM 583 N N . GLY A 1 81 ? -26.790 64.785 -0.580 1.00 62.72 81 GLY A N 1
ATOM 584 C CA . GLY A 1 81 ? -27.745 65.775 -0.087 1.00 62.72 81 GLY A CA 1
ATOM 585 C C . GLY A 1 81 ? -27.921 66.965 -1.034 1.00 62.72 81 GLY A C 1
ATOM 586 O O . GLY A 1 81 ? -26.980 67.413 -1.690 1.00 62.72 81 GLY A O 1
ATOM 587 N N . GLY A 1 82 ? -29.155 67.469 -1.084 1.00 64.94 82 GLY A N 1
ATOM 588 C CA . GLY A 1 82 ? -29.570 68.607 -1.895 1.00 64.94 82 GLY A CA 1
ATOM 589 C C . GLY A 1 82 ? -29.016 69.952 -1.418 1.00 64.94 82 GLY A C 1
ATOM 590 O O . GLY A 1 82 ? -28.809 70.192 -0.228 1.00 64.94 82 GLY A O 1
ATOM 591 N N . ARG A 1 83 ? -28.821 70.850 -2.386 1.00 65.50 83 ARG A N 1
ATOM 592 C CA . ARG A 1 83 ? -28.552 72.281 -2.211 1.00 65.50 83 ARG A CA 1
ATOM 593 C C . ARG A 1 83 ? -29.513 73.065 -3.103 1.00 65.50 83 ARG A C 1
ATOM 595 O O . ARG A 1 83 ? -29.587 72.774 -4.292 1.00 65.50 83 ARG A O 1
ATOM 602 N N . GLY A 1 84 ? -30.127 74.102 -2.540 1.00 58.81 84 GLY A N 1
ATOM 603 C CA . GLY A 1 84 ? -30.572 75.281 -3.285 1.00 58.81 84 GLY A CA 1
ATOM 604 C C . GLY A 1 84 ? -32.082 75.463 -3.384 1.00 58.81 84 GLY A C 1
ATOM 605 O O . GLY A 1 84 ? -32.701 74.909 -4.285 1.00 58.81 84 GLY A O 1
ATOM 606 N N . ILE A 1 85 ? -32.633 76.291 -2.495 1.00 63.47 85 ILE A N 1
ATOM 607 C CA . ILE A 1 85 ? -33.138 77.633 -2.837 1.00 63.47 85 ILE A CA 1
ATOM 608 C C . ILE A 1 85 ? -32.757 78.596 -1.714 1.00 63.47 85 ILE A C 1
ATOM 610 O O . ILE A 1 85 ? -32.694 78.130 -0.553 1.00 63.47 85 ILE A O 1
#

Nearest PDB structures (foldseek):
  4v3k-assembly2_C  TM=5.085E-01  e=2.340E+00  Homo sapiens
  1x4j-assembly1_A  TM=5.331E-01  e=2.684E+00  Homo sapiens

pLDDT: mean 74.52, std 16.88, range [45.28, 95.88]

Foldseek 3Di:
DDDDDDPPPFQAAPPPRDTPVRAPDWDADPPGHIHGPVRVVVVVVVVVVVVVVCVVPDPPPPDPDPPPPDPDDPDDPDDPDDDDD

Radius of gyration: 30.82 Å; Cα contacts (8 Å, |Δi|>4): 49; chains: 1; bounding box: 46×97×59 Å

Secondary structure (DSSP, 8-state):
-----------B-TTT--BGGGSS-EEEPTTS-EEEHHHHHHHHHHHHHHHHHGGGS----------------------------

Solvent-accessible surface area (backbone atoms only — not comparable to full-atom values): 5898 Å² total; per-residue (Å²): 136,86,73,88,78,71,83,74,80,77,52,45,22,72,82,82,61,48,41,56,92,75,44,96,40,70,48,81,47,87,91,83,42,30,47,34,53,69,59,51,52,54,51,49,53,56,50,50,53,53,50,62,70,31,69,87,56,76,82,79,76,77,78,77,80,80,78,82,73,73,87,77,80,82,79,83,88,73,84,86,80,88,82,89,134